Protein AF-A0A3A1XN22-F1 (afdb_monomer_lite)

Structure (mmCIF, N/CA/C/O backbone):
data_AF-A0A3A1XN22-F1
#
_entry.id   AF-A0A3A1XN22-F1
#
loop_
_atom_site.group_PDB
_atom_site.id
_atom_site.type_symbol
_atom_site.label_atom_id
_atom_site.label_alt_id
_atom_site.label_comp_id
_atom_site.label_asym_id
_atom_site.label_entity_id
_atom_site.label_seq_id
_atom_site.pdbx_PDB_ins_code
_atom_site.Cartn_x
_atom_site.Cartn_y
_atom_site.Cartn_z
_atom_site.occupancy
_atom_site.B_iso_or_equiv
_atom_site.auth_seq_id
_atom_site.auth_comp_id
_atom_site.auth_asym_id
_atom_site.auth_atom_id
_atom_site.pdbx_PDB_model_num
ATOM 1 N N . ALA A 1 1 ? -19.278 12.735 -0.528 1.00 46.50 1 ALA A N 1
ATOM 2 C CA . ALA A 1 1 ? -18.976 11.714 -1.550 1.00 46.50 1 ALA A CA 1
ATOM 3 C C . ALA A 1 1 ? -18.765 10.382 -0.848 1.00 46.50 1 ALA A C 1
ATOM 5 O O . ALA A 1 1 ? -18.268 10.379 0.275 1.00 46.50 1 ALA A O 1
ATOM 6 N N . LYS A 1 2 ? -19.208 9.271 -1.441 1.00 53.00 2 LYS A N 1
ATOM 7 C CA . LYS A 1 2 ? -19.040 7.939 -0.856 1.00 53.00 2 LYS A CA 1
ATOM 8 C C . LYS A 1 2 ? -17.555 7.565 -0.975 1.00 53.00 2 LYS A C 1
ATOM 10 O O . LYS A 1 2 ? -17.119 7.142 -2.032 1.00 53.00 2 LYS A O 1
ATOM 15 N N . ASN A 1 3 ? -16.769 7.793 0.078 1.00 73.19 3 ASN A N 1
ATOM 16 C CA . ASN A 1 3 ? -15.316 7.548 0.080 1.00 73.19 3 ASN A CA 1
ATOM 17 C C . ASN A 1 3 ? -14.951 6.062 0.297 1.00 73.19 3 ASN A C 1
ATOM 19 O O . ASN A 1 3 ? -13.807 5.757 0.623 1.00 73.19 3 ASN A O 1
ATOM 23 N N . CYS A 1 4 ? -15.917 5.145 0.188 1.00 82.00 4 CYS A N 1
ATOM 24 C CA . CYS A 1 4 ? -15.675 3.712 0.332 1.00 82.00 4 CYS A CA 1
ATOM 25 C C . CYS A 1 4 ? -15.053 3.167 -0.964 1.00 82.00 4 CYS A C 1
ATOM 27 O O . CYS A 1 4 ? -15.627 3.402 -2.029 1.00 82.00 4 CYS A O 1
ATOM 29 N N . PRO A 1 5 ? -13.922 2.440 -0.905 1.00 86.44 5 PRO A N 1
ATOM 30 C CA . PRO A 1 5 ? -13.342 1.795 -2.081 1.00 86.44 5 PRO A CA 1
ATOM 31 C C . PRO A 1 5 ? -14.300 0.774 -2.717 1.00 86.44 5 PRO A C 1
ATOM 33 O O . PRO A 1 5 ? -15.050 0.108 -2.006 1.00 86.44 5 PRO A O 1
ATOM 36 N N . GLU A 1 6 ? -14.228 0.607 -4.042 1.00 83.50 6 GLU A N 1
ATOM 37 C CA . GLU A 1 6 ? -15.164 -0.218 -4.835 1.00 83.50 6 GLU A CA 1
ATOM 38 C C . GLU A 1 6 ? -15.256 -1.685 -4.381 1.00 83.50 6 GLU A C 1
ATOM 40 O O . GLU A 1 6 ? -16.323 -2.286 -4.453 1.00 83.50 6 GLU A O 1
ATOM 45 N N . ASN A 1 7 ? -14.165 -2.248 -3.854 1.00 86.69 7 ASN A N 1
ATOM 46 C CA . ASN A 1 7 ? -14.082 -3.654 -3.438 1.00 86.69 7 ASN A CA 1
ATOM 47 C C . ASN A 1 7 ? -14.209 -3.861 -1.920 1.00 86.69 7 ASN A C 1
ATOM 49 O O . ASN A 1 7 ? -13.839 -4.914 -1.402 1.00 86.69 7 ASN A O 1
ATOM 53 N N . VAL A 1 8 ? -14.695 -2.859 -1.184 1.00 89.44 8 VAL A N 1
ATOM 54 C CA . VAL A 1 8 ? -14.899 -2.948 0.265 1.00 89.44 8 VAL A CA 1
ATOM 55 C C . VAL A 1 8 ? -16.394 -2.902 0.555 1.00 89.44 8 VAL A C 1
ATOM 57 O O . VAL A 1 8 ? -17.093 -1.984 0.134 1.00 89.44 8 VAL A O 1
ATOM 60 N N . SER A 1 9 ? -16.894 -3.906 1.279 1.00 93.69 9 SER A N 1
ATOM 61 C CA . SER A 1 9 ? -18.298 -3.919 1.701 1.00 93.69 9 SER A CA 1
ATOM 62 C C . SER A 1 9 ? -18.609 -2.735 2.622 1.00 93.69 9 SER A C 1
ATOM 64 O O . SER A 1 9 ? -17.780 -2.334 3.441 1.00 93.69 9 SER A O 1
ATOM 6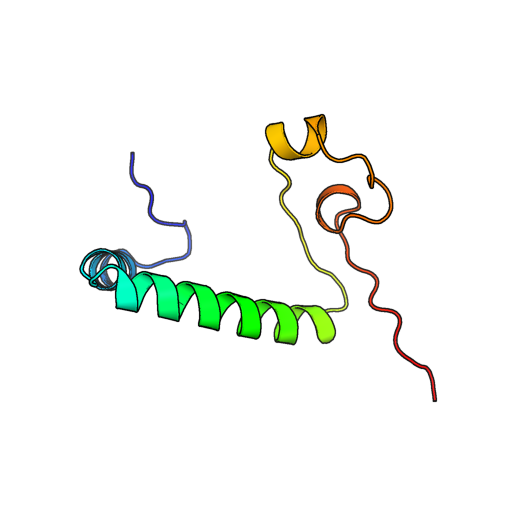6 N N . GLU A 1 10 ? -19.829 -2.199 2.527 1.00 92.00 10 GLU A N 1
ATOM 67 C CA . GLU A 1 10 ? -20.257 -1.062 3.352 1.00 92.00 10 GLU A CA 1
ATOM 68 C C . GLU A 1 10 ? -20.136 -1.375 4.849 1.00 92.00 10 GLU A C 1
ATOM 70 O O . GLU A 1 10 ? -19.657 -0.544 5.613 1.00 92.00 10 GLU A O 1
ATOM 75 N N . SER A 1 11 ? -20.496 -2.591 5.273 1.00 93.31 11 SER A N 1
ATOM 76 C CA . SER A 1 11 ? -20.381 -3.011 6.673 1.00 93.31 11 SER A CA 1
ATOM 77 C C . SER A 1 11 ? -18.931 -2.994 7.161 1.00 93.31 11 SER A C 1
ATOM 79 O O . SER A 1 11 ? -18.658 -2.433 8.220 1.00 93.31 11 SER A O 1
ATOM 81 N N . ALA A 1 12 ? -17.988 -3.526 6.377 1.00 92.94 12 ALA A N 1
ATOM 82 C CA . ALA A 1 12 ? -16.568 -3.496 6.721 1.00 92.94 12 ALA A CA 1
ATOM 83 C C . ALA A 1 12 ? -16.017 -2.061 6.766 1.00 92.94 12 ALA A C 1
ATOM 85 O O . ALA A 1 12 ? -15.243 -1.719 7.664 1.00 92.94 12 ALA A O 1
ATOM 86 N N . TRP A 1 13 ? -16.441 -1.204 5.833 1.00 93.06 13 TRP A N 1
ATOM 87 C CA . TRP A 1 13 ? -16.048 0.203 5.813 1.00 93.06 13 TRP A CA 1
ATOM 88 C C . TRP A 1 13 ? -16.577 0.968 7.030 1.00 93.06 13 TRP A C 1
ATOM 90 O O . TRP A 1 13 ? -15.828 1.701 7.679 1.00 93.06 13 TRP A O 1
ATOM 100 N N . GLN A 1 14 ? -17.838 0.749 7.408 1.00 94.19 14 GLN A N 1
ATOM 101 C CA . GLN A 1 14 ? -18.420 1.324 8.622 1.00 94.19 14 GLN A CA 1
ATOM 102 C C . GLN A 1 14 ? -17.681 0.845 9.879 1.00 94.19 14 GLN A C 1
ATOM 104 O O . GLN A 1 14 ? -17.290 1.667 10.709 1.00 94.19 14 GLN A O 1
ATOM 109 N N . SER A 1 15 ? -17.376 -0.454 9.987 1.00 94.19 15 SER A N 1
ATOM 110 C CA . SER A 1 15 ? -16.573 -0.976 11.099 1.00 94.19 15 SER A CA 1
ATOM 111 C C . SER A 1 15 ? -15.208 -0.289 11.184 1.00 94.19 15 SER A C 1
ATOM 113 O O . SER A 1 15 ? -14.836 0.179 12.257 1.00 94.19 15 SER A O 1
ATOM 115 N N . PHE A 1 16 ? -14.493 -0.141 10.064 1.00 92.50 16 PHE A N 1
ATOM 116 C CA . PHE A 1 16 ? -13.199 0.546 10.029 1.00 92.50 16 PHE A CA 1
ATOM 117 C C . PHE A 1 16 ? -13.293 2.032 10.409 1.00 92.50 16 PHE A C 1
ATOM 119 O O . PHE A 1 16 ? -12.499 2.524 11.213 1.00 92.50 16 PHE A O 1
ATOM 126 N N . THR A 1 17 ? -14.260 2.766 9.854 1.00 92.81 17 THR A N 1
ATOM 127 C CA . THR A 1 17 ? -14.398 4.210 10.115 1.00 92.81 17 THR A CA 1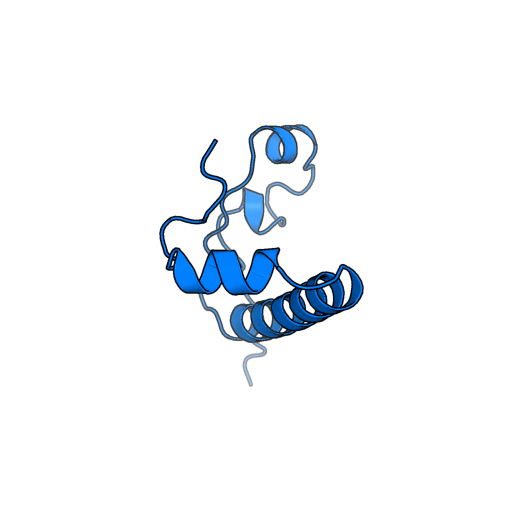
ATOM 128 C C . THR A 1 17 ? -14.737 4.505 11.575 1.00 92.81 17 THR A C 1
ATOM 130 O O . THR A 1 17 ? -1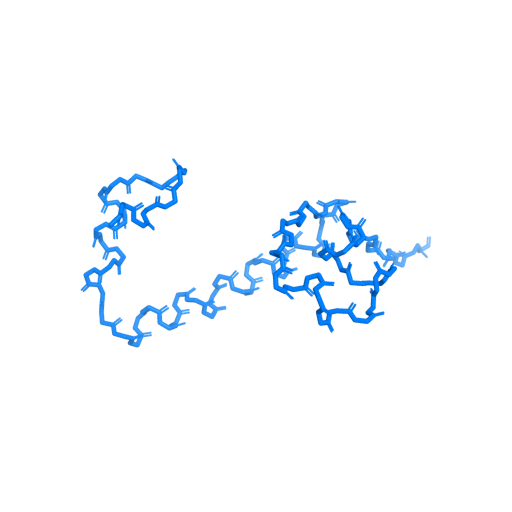4.226 5.493 12.115 1.00 92.81 17 THR A O 1
ATOM 133 N N . SER A 1 18 ? -15.500 3.614 12.222 1.00 95.69 18 SER A N 1
ATOM 134 C CA . SER A 1 18 ? -15.895 3.706 13.634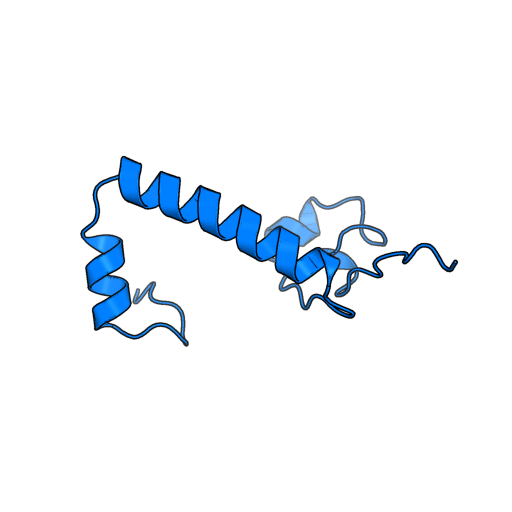 1.00 95.69 18 SER A CA 1
ATOM 135 C C . SER A 1 18 ? -14.746 3.519 14.637 1.00 95.69 18 SER A C 1
ATOM 137 O O . SER A 1 18 ? -14.883 3.869 15.808 1.00 95.69 18 SER A O 1
ATOM 139 N N . LEU A 1 19 ? -13.592 3.004 14.195 1.00 96.38 19 LEU A N 1
ATOM 140 C CA . LEU A 1 19 ? -12.416 2.825 15.045 1.00 96.38 19 LEU A CA 1
ATOM 141 C C . LEU A 1 19 ? -11.849 4.165 15.543 1.00 96.38 19 LEU A C 1
ATOM 143 O O . LEU A 1 19 ? -11.969 5.211 14.898 1.00 96.38 19 LEU A O 1
ATOM 147 N N . ASN A 1 20 ? -11.137 4.124 16.671 1.00 97.56 20 ASN A N 1
ATOM 148 C CA . ASN A 1 20 ? -10.355 5.268 17.141 1.00 97.56 20 ASN A CA 1
ATOM 149 C C . ASN A 1 20 ? -9.117 5.519 16.251 1.00 97.56 20 ASN A C 1
ATOM 151 O O . ASN A 1 20 ? -8.736 4.696 15.412 1.00 97.56 20 ASN A O 1
ATOM 155 N N . GLN A 1 21 ? -8.482 6.680 16.427 1.00 93.94 21 GLN A N 1
ATOM 156 C CA . GLN A 1 21 ? -7.359 7.094 15.583 1.00 93.94 21 GLN A CA 1
ATOM 157 C C . GLN A 1 21 ? -6.136 6.175 15.712 1.00 93.94 21 GLN A C 1
ATOM 159 O O . GLN A 1 21 ? -5.483 5.894 14.709 1.00 93.94 21 GLN A O 1
ATOM 164 N N . SER A 1 22 ? -5.853 5.680 16.921 1.00 96.31 22 SER A N 1
ATOM 165 C CA . SER A 1 22 ? -4.726 4.775 17.172 1.00 96.31 22 SER A CA 1
ATOM 166 C C . SER A 1 22 ? -4.905 3.456 16.418 1.00 96.31 22 SER A C 1
ATOM 168 O O . SER A 1 22 ? -4.030 3.050 15.661 1.00 96.31 22 SER A O 1
ATOM 170 N N . ALA A 1 23 ? -6.094 2.853 16.500 1.00 96.00 23 ALA A N 1
ATOM 171 C CA . ALA A 1 23 ? -6.425 1.625 15.786 1.00 96.00 23 ALA A CA 1
ATOM 172 C C . ALA A 1 23 ? -6.348 1.799 14.258 1.00 96.00 23 ALA A C 1
ATOM 174 O O . ALA A 1 23 ? -5.755 0.964 13.573 1.00 96.00 23 ALA A O 1
ATOM 175 N N . LYS A 1 24 ? -6.874 2.909 13.716 1.00 94.38 24 LYS A N 1
ATOM 176 C CA . LYS A 1 24 ? -6.741 3.242 12.284 1.00 94.38 24 LYS A CA 1
ATOM 177 C C . LYS A 1 24 ? -5.278 3.376 11.860 1.00 94.38 24 LYS A C 1
ATOM 179 O O . LYS A 1 24 ? -4.890 2.867 10.805 1.00 94.38 24 LYS A O 1
ATOM 184 N N . TRP A 1 25 ? -4.454 4.021 12.682 1.00 92.19 25 TRP A N 1
ATOM 185 C CA . TRP A 1 25 ? -3.027 4.171 12.414 1.00 92.19 25 TRP A CA 1
ATOM 186 C C . TRP A 1 25 ? -2.293 2.825 12.444 1.00 92.19 25 TRP A C 1
ATOM 188 O O . TRP A 1 25 ? -1.576 2.504 11.497 1.00 92.19 25 TRP A O 1
ATOM 198 N N . SER A 1 26 ? -2.535 1.995 13.461 1.00 95.88 26 SER A N 1
ATOM 199 C CA . SER A 1 26 ? -1.949 0.654 13.567 1.00 95.88 26 SER A CA 1
ATOM 200 C C . SER A 1 26 ? -2.319 -0.231 12.376 1.00 95.88 26 SER A C 1
ATOM 202 O O . SER A 1 26 ? -1.436 -0.847 11.782 1.00 95.88 26 SER A O 1
ATOM 204 N N . LEU A 1 27 ? -3.591 -0.245 11.959 1.00 94.50 27 LEU A N 1
ATOM 205 C CA . LEU A 1 27 ? -4.026 -0.979 10.763 1.00 94.50 27 LEU A CA 1
ATOM 206 C C . LEU A 1 27 ? -3.338 -0.468 9.493 1.00 94.50 27 LEU A C 1
ATOM 208 O O . LEU A 1 27 ? -2.927 -1.264 8.650 1.00 94.50 27 LEU A O 1
ATOM 212 N N . THR A 1 28 ? -3.145 0.847 9.380 1.00 90.75 28 THR A N 1
ATOM 213 C CA . THR A 1 28 ? -2.397 1.443 8.264 1.00 90.75 28 THR A CA 1
ATOM 214 C C . THR A 1 28 ? -0.938 0.977 8.262 1.00 90.75 28 THR A C 1
ATOM 216 O O . THR A 1 28 ? -0.395 0.682 7.199 1.00 90.75 28 THR A O 1
ATOM 219 N N . MET A 1 29 ? -0.294 0.867 9.430 1.00 93.25 29 MET A N 1
ATOM 220 C CA . MET A 1 29 ? 1.076 0.347 9.525 1.00 93.25 29 MET A CA 1
ATOM 221 C C . MET A 1 29 ? 1.152 -1.133 9.137 1.00 93.25 29 MET A C 1
ATOM 223 O O . MET A 1 29 ? 2.014 -1.505 8.344 1.00 93.25 29 MET A O 1
ATOM 227 N N . ILE A 1 30 ? 0.221 -1.962 9.616 1.00 93.31 30 ILE A N 1
ATOM 228 C CA . ILE A 1 30 ? 0.153 -3.389 9.261 1.00 93.31 30 ILE A CA 1
ATOM 229 C C . ILE A 1 30 ? -0.060 -3.561 7.753 1.00 93.31 30 ILE A C 1
ATOM 231 O O . ILE A 1 30 ? 0.650 -4.333 7.109 1.00 93.31 30 ILE A O 1
ATOM 235 N N . SER A 1 31 ? -0.972 -2.785 7.160 1.00 89.69 31 SER A N 1
ATOM 236 C CA . SER A 1 31 ? -1.236 -2.819 5.719 1.00 89.69 31 SER A CA 1
ATOM 237 C C . SER A 1 31 ? 0.019 -2.553 4.884 1.00 89.69 31 SER A C 1
ATOM 239 O O . SER A 1 31 ? 0.173 -3.162 3.825 1.00 89.69 31 SER A O 1
ATOM 241 N N . ARG A 1 32 ? 0.930 -1.683 5.344 1.00 84.19 32 ARG A N 1
ATOM 242 C CA . ARG A 1 32 ? 2.205 -1.416 4.655 1.00 84.19 32 ARG A CA 1
ATOM 243 C C . ARG A 1 32 ? 3.131 -2.630 4.667 1.00 84.19 32 ARG A C 1
ATOM 245 O O . ARG A 1 32 ? 3.770 -2.901 3.655 1.00 84.19 32 ARG A O 1
ATOM 252 N N . VAL A 1 33 ? 3.179 -3.374 5.772 1.00 89.69 33 VAL A N 1
ATOM 253 C CA . VAL A 1 33 ? 3.983 -4.604 5.879 1.00 89.69 33 VAL A CA 1
ATOM 254 C C . VAL A 1 33 ? 3.438 -5.681 4.943 1.00 89.69 33 VAL A C 1
ATOM 256 O O . VAL A 1 33 ? 4.200 -6.266 4.177 1.00 89.69 33 VAL A O 1
ATOM 259 N N . CYS A 1 34 ? 2.119 -5.900 4.940 1.00 87.69 34 CYS A N 1
ATOM 260 C CA . CYS A 1 34 ? 1.483 -6.848 4.021 1.00 87.69 34 CYS A CA 1
ATOM 261 C C . CYS A 1 34 ? 1.729 -6.468 2.555 1.00 87.69 34 CYS A C 1
ATOM 263 O O . CYS A 1 34 ? 2.044 -7.335 1.742 1.00 87.69 34 CYS A O 1
ATOM 265 N N . TYR A 1 35 ? 1.635 -5.175 2.229 1.00 83.12 35 TYR A N 1
ATOM 266 C CA . TYR A 1 35 ? 1.947 -4.674 0.895 1.00 83.12 35 TYR A CA 1
ATOM 267 C C . TYR A 1 35 ? 3.406 -4.944 0.510 1.00 83.12 35 TYR A C 1
ATOM 269 O O . TYR A 1 35 ? 3.653 -5.464 -0.572 1.00 83.12 35 TYR A O 1
ATOM 277 N N . ALA A 1 36 ? 4.369 -4.653 1.389 1.00 82.06 36 ALA A N 1
ATOM 278 C CA . ALA A 1 36 ? 5.784 -4.911 1.126 1.00 82.06 36 ALA A CA 1
ATOM 279 C C . ALA A 1 36 ? 6.068 -6.410 0.917 1.00 82.06 36 ALA A C 1
ATOM 281 O O . ALA A 1 36 ? 6.767 -6.780 -0.023 1.00 82.06 36 ALA A O 1
ATOM 282 N N . ALA A 1 37 ? 5.474 -7.283 1.735 1.00 85.38 37 ALA A N 1
ATOM 283 C CA . ALA A 1 37 ? 5.611 -8.730 1.582 1.00 85.38 37 ALA A CA 1
ATOM 284 C C . ALA A 1 37 ? 5.018 -9.239 0.255 1.00 85.38 37 ALA A C 1
ATOM 286 O O . ALA A 1 37 ? 5.616 -10.086 -0.410 1.00 85.38 37 ALA A O 1
ATOM 287 N N . ALA A 1 38 ? 3.858 -8.711 -0.151 1.00 82.12 38 ALA A N 1
ATOM 288 C CA . ALA A 1 38 ? 3.258 -9.023 -1.444 1.00 82.12 38 ALA A CA 1
ATOM 289 C C . ALA A 1 38 ? 4.114 -8.493 -2.605 1.00 82.12 38 ALA A C 1
ATOM 291 O O . ALA A 1 38 ? 4.329 -9.211 -3.575 1.00 82.12 38 ALA A O 1
ATOM 292 N N . ALA A 1 39 ? 4.648 -7.276 -2.479 1.00 78.62 39 ALA A N 1
ATOM 293 C CA . ALA A 1 39 ? 5.513 -6.644 -3.469 1.00 78.62 39 ALA A CA 1
ATOM 294 C C . ALA A 1 39 ? 6.778 -7.468 -3.748 1.00 78.62 39 ALA A C 1
ATOM 296 O O . ALA A 1 39 ? 7.096 -7.694 -4.908 1.00 78.62 39 ALA A O 1
ATOM 297 N N . VAL A 1 40 ? 7.444 -7.983 -2.708 1.00 78.06 40 VAL A N 1
ATOM 298 C CA . VAL A 1 40 ? 8.655 -8.824 -2.833 1.00 78.06 40 VAL A CA 1
ATOM 299 C C . VAL A 1 40 ? 8.403 -10.119 -3.612 1.00 78.06 40 VAL A C 1
ATOM 301 O O . VAL A 1 40 ? 9.312 -10.655 -4.236 1.00 78.06 40 VAL A O 1
ATOM 304 N N . ARG A 1 41 ? 7.177 -10.648 -3.570 1.00 77.06 41 ARG A N 1
ATOM 305 C CA . ARG A 1 41 ? 6.794 -11.877 -4.280 1.00 77.06 41 ARG A CA 1
ATOM 306 C C . ARG A 1 41 ? 6.108 -11.614 -5.616 1.00 77.06 41 ARG A C 1
ATOM 308 O O . ARG A 1 41 ? 5.778 -12.567 -6.319 1.00 77.06 41 ARG A O 1
ATOM 315 N N . SER A 1 42 ? 5.802 -10.358 -5.925 1.00 69.69 42 SER A N 1
ATOM 316 C CA . SER A 1 42 ? 5.011 -10.032 -7.098 1.00 69.69 42 SER A CA 1
ATOM 317 C C . SER A 1 42 ? 5.906 -9.867 -8.312 1.00 69.69 42 SER A C 1
ATOM 319 O O . SER A 1 42 ? 6.783 -9.013 -8.330 1.00 69.69 42 SER A O 1
ATOM 321 N N . HIS A 1 43 ? 5.606 -10.609 -9.374 1.00 68.56 43 HIS A N 1
ATOM 322 C CA . HIS A 1 43 ? 6.233 -10.402 -10.680 1.00 68.56 43 HIS A CA 1
ATOM 323 C C . HIS A 1 43 ? 5.805 -9.085 -11.345 1.00 68.56 43 HIS A C 1
ATOM 325 O O . HIS A 1 43 ? 6.427 -8.652 -12.308 1.00 68.56 43 HIS A O 1
ATOM 331 N N . LYS A 1 44 ? 4.709 -8.466 -10.881 1.00 67.25 44 LYS A N 1
ATOM 332 C CA . LYS A 1 44 ? 4.211 -7.193 -11.408 1.00 67.25 44 LYS A CA 1
ATOM 333 C C . LYS A 1 44 ? 3.390 -6.454 -10.361 1.00 67.25 44 LYS A C 1
ATOM 335 O O . LYS A 1 44 ? 2.429 -6.992 -9.817 1.00 67.25 44 LYS A O 1
ATOM 340 N N . ILE A 1 45 ? 3.712 -5.189 -10.120 1.00 68.38 45 ILE A N 1
ATOM 341 C CA . ILE A 1 45 ? 2.879 -4.300 -9.304 1.00 68.38 45 ILE A CA 1
ATOM 342 C C . ILE A 1 45 ? 2.197 -3.306 -10.228 1.00 68.38 45 ILE A C 1
ATOM 344 O O . ILE A 1 45 ? 2.868 -2.526 -10.896 1.00 68.38 45 ILE A O 1
ATOM 348 N N . ILE A 1 46 ? 0.866 -3.341 -10.262 1.00 67.94 46 ILE A N 1
ATOM 349 C CA . ILE A 1 46 ? 0.076 -2.339 -10.975 1.00 67.94 46 ILE A CA 1
ATOM 350 C C . ILE A 1 46 ? -0.046 -1.130 -10.060 1.00 67.94 46 ILE A C 1
ATOM 352 O O . ILE A 1 46 ? -0.655 -1.201 -8.993 1.00 67.94 46 ILE A O 1
ATOM 356 N N . ALA A 1 47 ? 0.551 -0.024 -10.478 1.00 71.81 47 ALA A N 1
ATOM 357 C CA . ALA A 1 47 ? 0.465 1.231 -9.763 1.00 71.81 47 ALA A CA 1
ATOM 358 C C . ALA A 1 47 ? -0.426 2.220 -10.522 1.00 71.81 47 ALA A C 1
ATOM 360 O O . ALA A 1 47 ? -0.392 2.299 -11.749 1.00 71.81 47 ALA A O 1
ATOM 361 N N . HIS A 1 48 ? -1.221 2.984 -9.774 1.00 77.44 48 HIS A N 1
ATOM 362 C CA . HIS A 1 48 ? -2.127 4.001 -10.306 1.00 77.44 48 HIS A CA 1
ATOM 363 C C . HIS A 1 48 ? -1.646 5.388 -9.854 1.00 77.44 48 HIS A C 1
ATOM 365 O O . HIS A 1 48 ? -2.121 5.899 -8.836 1.00 77.44 48 HIS A O 1
ATOM 371 N N . PRO A 1 49 ? -0.648 5.982 -10.536 1.00 78.75 49 PRO A N 1
ATOM 372 C CA . PRO A 1 49 ? -0.109 7.277 -10.146 1.00 78.75 49 PRO A CA 1
ATOM 373 C C . PRO A 1 49 ? -1.175 8.368 -10.278 1.00 78.75 49 PRO A C 1
ATOM 375 O O . PRO A 1 49 ? -1.923 8.422 -11.254 1.00 78.75 49 PRO A O 1
ATOM 378 N N . THR A 1 50 ? -1.223 9.276 -9.306 1.00 86.88 50 THR A N 1
ATOM 379 C CA . THR A 1 50 ? -2.087 10.457 -9.388 1.00 86.88 50 THR A CA 1
ATOM 380 C C . THR A 1 50 ? -1.473 11.515 -10.304 1.00 86.88 50 THR A C 1
ATOM 382 O O . THR A 1 50 ? -0.256 11.576 -10.495 1.00 86.88 50 THR A O 1
ATOM 385 N N . SER A 1 51 ? -2.306 12.405 -10.845 1.00 85.50 51 SER A N 1
ATOM 386 C CA . SER A 1 51 ? -1.846 13.528 -11.673 1.00 85.50 51 SER A CA 1
ATOM 387 C C . SER A 1 51 ? -0.877 14.455 -10.932 1.00 85.50 51 SER A C 1
ATOM 389 O O . SER A 1 51 ? 0.016 15.028 -11.548 1.00 85.50 51 SER A O 1
ATOM 391 N N . GLU A 1 52 ? -1.017 14.581 -9.613 1.00 90.25 52 GLU A N 1
ATOM 392 C CA . GLU A 1 52 ? -0.095 15.327 -8.758 1.00 90.25 52 GLU A CA 1
ATOM 393 C C . GLU A 1 52 ? 1.256 14.618 -8.614 1.00 90.25 52 GLU A C 1
ATOM 395 O O . GLU A 1 52 ? 2.299 15.237 -8.814 1.00 90.25 52 GLU A O 1
ATOM 400 N N . HIS A 1 53 ? 1.257 13.305 -8.370 1.00 86.62 53 HIS A N 1
ATOM 401 C CA . HIS A 1 53 ? 2.485 12.513 -8.300 1.00 86.62 53 HIS A CA 1
ATOM 402 C C . HIS A 1 53 ? 3.315 12.635 -9.587 1.00 86.62 53 HIS A C 1
ATOM 404 O O . HIS A 1 53 ? 4.526 12.846 -9.532 1.00 86.62 53 HIS A O 1
ATOM 410 N N . LEU A 1 54 ? 2.660 12.576 -10.751 1.00 86.25 54 LEU A N 1
ATOM 411 C CA . LEU A 1 54 ? 3.323 12.691 -12.053 1.00 86.25 54 LEU A CA 1
ATOM 412 C C . LEU A 1 54 ? 3.992 14.055 -12.289 1.00 86.25 54 LEU A C 1
ATOM 414 O O . LEU A 1 54 ? 4.929 14.130 -13.085 1.00 86.25 54 LEU A O 1
ATOM 418 N N . LYS A 1 55 ? 3.541 15.122 -11.613 1.00 89.56 55 LYS A N 1
ATOM 419 C CA . LYS A 1 55 ? 4.146 16.461 -11.722 1.00 89.56 55 LYS A CA 1
ATOM 420 C C . LYS A 1 55 ? 5.462 16.574 -10.959 1.00 89.56 55 LYS A C 1
ATOM 422 O O . LYS A 1 55 ? 6.348 17.294 -11.406 1.00 89.56 55 LYS A O 1
ATOM 427 N N . TYR A 1 56 ? 5.580 15.884 -9.827 1.00 91.06 56 TYR A N 1
ATOM 428 C CA . TYR A 1 56 ? 6.710 16.042 -8.905 1.00 91.06 56 TYR A CA 1
ATOM 429 C C . TYR A 1 56 ? 7.686 14.857 -8.905 1.00 91.06 56 TYR A C 1
ATOM 431 O O . TYR A 1 56 ? 8.786 14.969 -8.367 1.00 91.06 56 TYR A O 1
ATOM 439 N N . CYS A 1 57 ? 7.322 13.716 -9.499 1.00 87.44 57 CYS A N 1
ATOM 440 C CA . CYS A 1 57 ? 8.202 12.554 -9.561 1.00 87.44 57 CYS A CA 1
ATOM 441 C C . CYS A 1 57 ? 9.297 12.714 -10.633 1.00 87.44 57 CYS A C 1
ATOM 443 O O . CYS A 1 57 ? 9.025 12.713 -11.835 1.00 87.44 57 CYS A O 1
ATOM 445 N N . ASN A 1 58 ? 10.556 12.772 -10.191 1.00 87.62 58 ASN A N 1
ATOM 446 C CA . ASN A 1 58 ? 11.726 12.849 -11.076 1.00 87.62 58 ASN A CA 1
ATOM 447 C C . ASN A 1 58 ? 12.255 11.469 -11.501 1.00 87.62 58 ASN A C 1
ATOM 449 O O . ASN A 1 58 ? 12.948 11.343 -12.507 1.00 87.62 58 ASN A O 1
ATOM 453 N N . GLY A 1 59 ? 11.910 10.412 -10.767 1.00 83.62 59 GLY A N 1
ATOM 454 C CA . GLY A 1 59 ? 12.404 9.054 -10.993 1.00 83.62 59 GLY A CA 1
ATOM 455 C C . GLY A 1 59 ? 11.569 8.256 -11.988 1.00 83.62 59 GLY A C 1
ATOM 456 O O . GLY A 1 59 ? 11.266 7.109 -11.701 1.00 83.62 59 GLY A O 1
ATOM 457 N N . LYS A 1 60 ? 11.156 8.827 -13.126 1.00 80.94 60 LYS A N 1
ATOM 458 C CA . LYS A 1 60 ? 10.126 8.231 -14.007 1.00 80.94 60 LYS A CA 1
ATOM 459 C C . LYS A 1 60 ? 10.388 6.777 -14.433 1.00 80.94 60 LYS A C 1
ATOM 461 O O . LYS A 1 60 ? 9.430 6.037 -14.600 1.00 80.94 60 LYS A O 1
ATOM 466 N N . GLN A 1 61 ? 11.656 6.386 -14.578 1.00 76.69 61 GLN A N 1
ATOM 467 C CA . GLN A 1 61 ? 12.062 5.038 -15.008 1.00 76.69 61 GLN A CA 1
ATOM 468 C C . GLN A 1 61 ? 12.274 4.043 -13.858 1.00 76.69 61 GLN A C 1
ATOM 470 O O . GLN A 1 61 ? 12.313 2.844 -14.088 1.00 76.69 61 GLN A O 1
ATOM 475 N N . VAL A 1 62 ? 12.439 4.530 -12.625 1.00 75.25 62 VAL A N 1
ATOM 476 C CA . VAL A 1 62 ? 12.734 3.693 -11.444 1.00 75.25 62 VAL A CA 1
ATOM 477 C C . VAL A 1 62 ? 11.550 3.663 -10.480 1.00 75.25 62 VAL A C 1
ATOM 479 O O . VAL A 1 62 ? 11.358 2.709 -9.734 1.00 75.25 62 VAL A O 1
ATOM 482 N N . CYS A 1 63 ? 10.740 4.719 -10.477 1.00 81.12 63 CYS A N 1
ATOM 483 C CA . CYS A 1 63 ? 9.560 4.836 -9.648 1.00 81.12 63 CYS A CA 1
ATOM 484 C C . CYS A 1 63 ? 8.526 3.793 -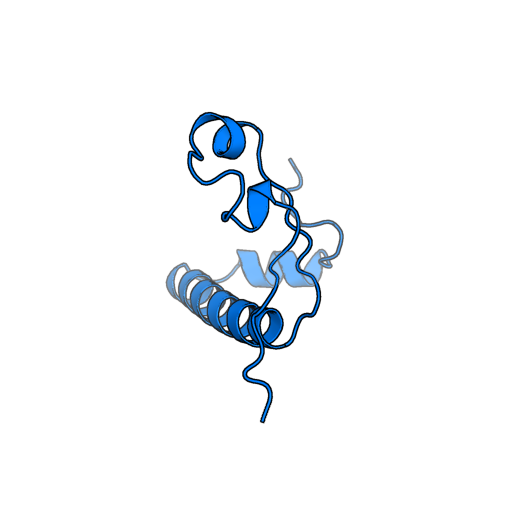10.092 1.00 81.12 63 CYS A C 1
ATOM 486 O O . CYS A 1 63 ? 8.019 3.903 -11.210 1.00 81.12 63 CYS A O 1
ATOM 488 N N . PRO A 1 64 ? 8.124 2.868 -9.206 1.00 75.12 64 PRO A N 1
ATOM 489 C CA . PRO A 1 64 ? 7.106 1.857 -9.496 1.00 75.12 64 PRO A CA 1
ATOM 490 C C . PRO A 1 64 ? 5.804 2.426 -10.059 1.00 75.12 64 PRO A C 1
ATOM 492 O O . PRO A 1 64 ? 5.156 1.834 -10.917 1.00 75.12 64 PRO A O 1
ATOM 495 N N . ALA A 1 65 ? 5.426 3.608 -9.563 1.00 79.50 65 ALA A N 1
ATOM 496 C CA . ALA A 1 65 ? 4.210 4.290 -9.963 1.00 79.50 65 ALA A CA 1
ATOM 497 C C . ALA A 1 65 ? 4.294 4.868 -11.376 1.00 79.50 65 ALA A C 1
ATOM 499 O O . ALA A 1 65 ? 3.313 4.813 -12.109 1.00 79.50 65 ALA A O 1
ATOM 500 N N . CYS A 1 66 ? 5.457 5.384 -11.771 1.00 82.25 66 CYS A N 1
ATOM 501 C CA . CYS A 1 66 ? 5.663 5.939 -13.105 1.00 82.25 66 CYS A CA 1
ATOM 502 C C . CYS A 1 66 ? 6.002 4.870 -14.148 1.00 82.25 66 CYS A C 1
ATOM 504 O O . CYS A 1 66 ? 5.525 4.968 -15.274 1.00 82.25 66 CYS A O 1
ATOM 506 N N . ALA A 1 67 ? 6.792 3.862 -13.777 1.00 75.12 67 ALA A N 1
ATOM 507 C CA . ALA A 1 67 ? 7.169 2.757 -14.653 1.00 75.12 67 ALA A CA 1
ATOM 508 C C . ALA A 1 67 ? 6.015 1.760 -14.870 1.00 75.12 67 ALA A C 1
ATOM 510 O O . ALA A 1 67 ? 6.028 0.993 -15.828 1.00 75.12 67 ALA A O 1
ATOM 511 N N . GLY A 1 68 ? 5.000 1.768 -13.997 1.00 68.44 68 GLY A N 1
ATOM 512 C CA . GLY A 1 68 ? 3.839 0.876 -14.088 1.00 68.44 68 GLY A CA 1
ATOM 513 C C . GLY A 1 68 ? 4.137 -0.586 -13.725 1.00 68.44 68 GLY A C 1
ATOM 514 O O . GLY A 1 68 ? 3.253 -1.437 -13.848 1.00 68.44 68 GLY A O 1
ATOM 515 N N . CYS A 1 69 ? 5.362 -0.875 -13.282 1.00 63.56 69 CYS A N 1
ATOM 516 C CA . CYS A 1 69 ? 5.812 -2.157 -12.757 1.00 63.56 69 CYS A CA 1
ATOM 517 C C . CYS A 1 69 ? 6.947 -1.960 -11.736 1.00 63.56 69 CYS A C 1
ATOM 519 O O . CYS A 1 69 ? 7.605 -0.920 -11.697 1.00 63.56 69 CYS A O 1
ATOM 521 N N . ILE A 1 70 ? 7.163 -2.978 -10.898 1.00 64.12 70 ILE A N 1
ATOM 522 C CA . ILE A 1 70 ? 8.423 -3.185 -10.180 1.00 64.12 70 ILE A CA 1
ATOM 523 C C . ILE A 1 70 ? 9.003 -4.469 -10.741 1.00 64.12 70 ILE A C 1
ATOM 525 O O . ILE A 1 70 ? 8.392 -5.520 -10.559 1.00 64.12 70 ILE A O 1
ATOM 529 N N . ASP A 1 71 ? 10.158 -4.384 -11.388 1.00 59.16 71 ASP A N 1
ATOM 530 C CA . ASP A 1 71 ? 10.962 -5.566 -11.668 1.00 59.16 71 ASP A CA 1
ATOM 531 C C . ASP A 1 71 ? 11.777 -5.857 -10.407 1.00 59.16 71 ASP A C 1
ATOM 533 O O . ASP A 1 71 ? 12.785 -5.209 -10.121 1.00 59.16 71 ASP A O 1
ATOM 537 N N . THR A 1 72 ? 11.298 -6.781 -9.576 1.00 58.00 72 THR A N 1
ATOM 538 C CA . THR A 1 72 ? 12.105 -7.286 -8.466 1.00 58.00 72 THR A CA 1
ATOM 539 C C . THR A 1 72 ? 13.251 -8.098 -9.057 1.00 58.00 72 THR A C 1
ATOM 541 O O . THR A 1 72 ? 13.019 -9.154 -9.649 1.00 58.00 72 THR A O 1
ATOM 544 N N . VAL A 1 73 ? 14.484 -7.612 -8.911 1.00 55.38 73 VAL A N 1
ATOM 545 C CA . VAL A 1 73 ? 15.679 -8.400 -9.225 1.00 55.38 73 VAL A CA 1
ATOM 546 C C . VAL A 1 73 ? 15.716 -9.563 -8.239 1.00 55.38 73 VAL A C 1
ATOM 548 O O . VAL A 1 73 ? 15.952 -9.363 -7.050 1.00 55.38 73 VAL A O 1
ATOM 551 N N . TYR A 1 74 ? 15.428 -10.770 -8.718 1.00 54.84 74 TYR A N 1
ATOM 552 C CA . TYR A 1 74 ? 15.710 -11.976 -7.955 1.00 54.84 74 TYR A CA 1
ATOM 553 C C . TYR A 1 74 ? 17.209 -12.256 -8.041 1.00 54.84 74 TYR A C 1
ATOM 555 O O . TYR A 1 74 ? 17.781 -12.238 -9.132 1.00 54.84 74 TYR A O 1
ATOM 563 N N . GLU A 1 75 ? 17.842 -12.532 -6.901 1.00 49.34 75 GLU A N 1
ATOM 564 C CA . GLU A 1 75 ? 19.127 -13.226 -6.905 1.00 49.34 75 GLU A CA 1
ATOM 565 C C . GLU A 1 75 ? 18.896 -14.598 -7.554 1.00 49.34 75 GLU A C 1
ATOM 567 O O . GLU A 1 75 ? 18.154 -15.433 -7.035 1.00 49.34 75 GLU A O 1
ATOM 572 N N . VAL A 1 76 ? 19.465 -14.796 -8.742 1.00 51.75 76 VAL A N 1
ATOM 573 C CA . VAL A 1 76 ? 19.585 -16.119 -9.355 1.00 51.75 76 VAL A CA 1
ATOM 574 C C . VAL A 1 76 ? 20.724 -16.844 -8.645 1.00 51.75 76 VAL A C 1
ATOM 576 O O . VAL A 1 76 ? 21.863 -16.380 -8.688 1.00 51.75 76 VAL A O 1
ATOM 579 N N . LEU A 1 77 ? 20.386 -17.934 -7.950 1.00 43.66 77 LEU A N 1
ATOM 580 C CA . LEU A 1 77 ? 21.356 -18.914 -7.451 1.00 43.66 77 LEU A CA 1
ATOM 581 C C . LEU A 1 77 ? 22.003 -19.672 -8.614 1.00 43.66 77 LEU A C 1
ATOM 583 O O . LEU A 1 77 ? 21.268 -19.995 -9.578 1.00 43.66 77 LEU A O 1
#

pLDDT: mean 80.86, std 13.52, range [43.66, 97.56]

Sequence (77 aa):
AKNCPENVSESAWQSFTSLNQSAKWSLTMISRVCYAAAAVRSHKIIAHPTSEHLKYCNGKQVCPACAGCIDTVYEVL

Foldseek 3Di:
DPPDDPPDDPVRVVVLVPDDPVVVVVVVVVVVVVVVVCLLVDCWDQADDDPVCVVPDPPLCQDCNNVRTHHNDDPDD

Radius of gyration: 16.25 Å; chains: 1; bounding box: 42×35×32 Å

Secondary structure (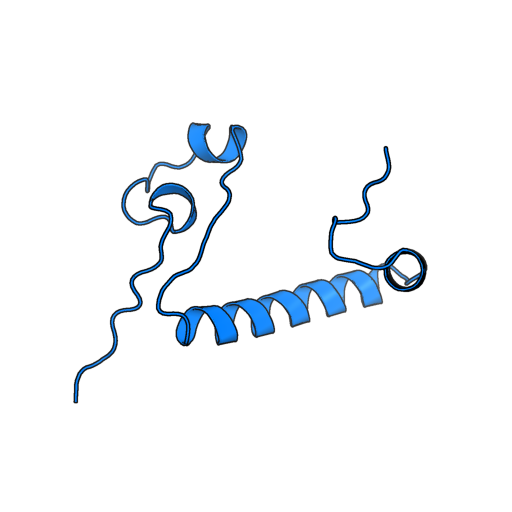DSSP, 8-state):
---S-TTS-HHHHHHHHTS-HHHHHHHHHHHHHHHHHHHHH-S-------HHHHHH---TTT-HHHHS---------